Protein AF-A0A447JAG1-F1 (afdb_monomer)

InterPro domains:
  IPR002656 Acyltransferase 3 domain [PF01757] (4-124)

Sequence (137 aa):
MMETQKPSLTLICAALFIIAVFVISRGTLHELRWRGNFADTWYLYCGPMVFICAISLFTVVKNKLNARTLPGLGLISRHSLGIYGFHALIIHALRTNGLELKRWPPLDIVWVFAATVTGSLLLSMLLQRIDKRKWVS

Structure (mmCIF, N/CA/C/O backbone):
data_AF-A0A447JAG1-F1
#
_entry.id   AF-A0A447JAG1-F1
#
loop_
_atom_site.group_PDB
_atom_site.id
_atom_site.type_symbol
_atom_site.label_atom_id
_atom_site.label_alt_id
_atom_site.label_comp_id
_atom_site.label_asym_id
_atom_site.label_entity_id
_atom_site.label_seq_id
_atom_site.pdbx_PDB_ins_code
_atom_site.Cartn_x
_atom_site.Cartn_y
_atom_site.Cartn_z
_atom_site.occupancy
_atom_site.B_iso_or_equiv
_atom_site.auth_seq_id
_atom_site.auth_comp_id
_atom_site.auth_asym_id
_atom_site.auth_atom_id
_atom_site.pdbx_PDB_model_num
ATOM 1 N N . MET A 1 1 ? -6.758 24.264 9.877 1.00 57.09 1 MET A N 1
ATOM 2 C CA . MET A 1 1 ? -7.023 23.038 9.085 1.00 57.09 1 MET A CA 1
ATOM 3 C C . MET A 1 1 ? -6.883 23.384 7.609 1.00 57.09 1 MET A C 1
ATOM 5 O O . MET A 1 1 ? -7.313 24.459 7.228 1.00 57.09 1 MET A O 1
ATOM 9 N N . MET A 1 2 ? -6.230 22.545 6.798 1.00 64.44 2 MET A N 1
ATOM 10 C CA . MET A 1 2 ? -6.007 22.836 5.372 1.00 64.44 2 MET A CA 1
ATOM 11 C C . MET A 1 2 ? -7.300 22.622 4.560 1.00 64.44 2 MET A C 1
ATOM 13 O O . MET A 1 2 ? -7.802 21.492 4.514 1.00 64.44 2 MET A O 1
ATOM 17 N N . GLU A 1 3 ? -7.808 23.685 3.929 1.00 70.31 3 GLU A N 1
ATOM 18 C CA . GLU A 1 3 ? -9.028 23.714 3.103 1.00 70.31 3 GLU A CA 1
ATOM 19 C C . GLU A 1 3 ? -8.801 23.048 1.737 1.00 70.31 3 GLU A C 1
ATOM 21 O O . GLU A 1 3 ? -8.457 23.690 0.745 1.00 70.31 3 GLU A O 1
ATOM 26 N N . THR A 1 4 ? -8.964 21.723 1.682 1.00 74.38 4 THR A N 1
ATOM 27 C CA . THR A 1 4 ? -8.716 20.923 0.470 1.00 74.38 4 THR A CA 1
ATOM 28 C C . THR A 1 4 ? -9.980 20.500 -0.276 1.00 74.38 4 THR A C 1
ATOM 30 O O . THR A 1 4 ? -9.860 19.943 -1.362 1.00 74.38 4 THR A O 1
ATOM 33 N N . GLN A 1 5 ? -11.188 20.769 0.232 1.00 71.88 5 GLN A N 1
ATOM 34 C CA . GLN A 1 5 ? -12.441 20.163 -0.262 1.00 71.88 5 GLN A CA 1
ATOM 35 C C . GLN A 1 5 ? -12.962 20.687 -1.620 1.00 71.88 5 GLN A C 1
ATOM 37 O O . GLN A 1 5 ? -14.137 20.539 -1.948 1.00 71.88 5 GLN A O 1
ATOM 42 N N . LYS A 1 6 ? -12.105 21.277 -2.458 1.00 82.31 6 LYS A N 1
ATOM 43 C CA . LYS A 1 6 ? -12.490 21.724 -3.802 1.00 82.31 6 LYS A CA 1
ATOM 44 C C . LYS A 1 6 ? -12.531 20.528 -4.773 1.00 82.31 6 LYS A C 1
ATOM 46 O O . LYS A 1 6 ? -11.572 19.744 -4.818 1.00 82.31 6 LYS A O 1
ATOM 51 N N . PRO A 1 7 ? -13.592 20.377 -5.590 1.00 82.19 7 PRO A N 1
ATOM 52 C CA . PRO A 1 7 ? -13.699 19.265 -6.537 1.00 82.19 7 PRO A CA 1
ATOM 53 C C . PRO A 1 7 ? -12.600 19.315 -7.607 1.00 82.19 7 PRO A C 1
ATOM 55 O O . PRO A 1 7 ? -12.030 18.280 -7.943 1.00 82.19 7 PRO A O 1
ATOM 58 N N . SER A 1 8 ? -12.233 20.517 -8.065 1.00 87.31 8 SER A N 1
ATOM 59 C CA . SER A 1 8 ? -11.126 20.737 -9.004 1.00 87.31 8 SER A CA 1
ATOM 60 C C . SER A 1 8 ? -9.782 20.279 -8.439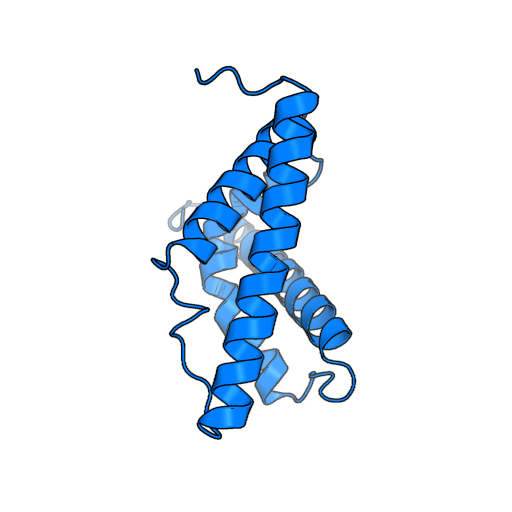 1.00 87.31 8 SER A C 1
ATOM 62 O O . SER A 1 8 ? -9.048 19.567 -9.116 1.00 87.31 8 SER A O 1
ATOM 64 N N . LEU A 1 9 ? -9.487 20.608 -7.176 1.00 88.06 9 LEU A N 1
ATOM 65 C CA . LEU A 1 9 ? -8.257 20.174 -6.508 1.00 88.06 9 LEU A CA 1
ATOM 66 C C . LEU A 1 9 ? -8.190 18.646 -6.406 1.00 88.06 9 LEU A C 1
ATOM 68 O O . LEU A 1 9 ? -7.156 18.053 -6.686 1.00 88.06 9 LEU A O 1
ATOM 72 N N . THR A 1 10 ? -9.309 18.001 -6.067 1.00 89.81 10 THR A N 1
ATOM 73 C CA . THR A 1 10 ? -9.382 16.534 -5.993 1.00 89.81 10 THR A CA 1
ATOM 74 C C . THR A 1 10 ? -9.109 15.885 -7.349 1.00 89.81 10 THR A C 1
ATOM 76 O O . THR A 1 10 ? -8.396 14.888 -7.413 1.00 89.81 10 THR A O 1
ATOM 79 N N . LEU A 1 11 ? -9.642 16.458 -8.431 1.00 91.38 11 LEU A N 1
ATOM 80 C CA . LEU A 1 11 ? -9.425 15.961 -9.788 1.00 91.38 11 LEU A CA 1
ATOM 81 C C . LEU A 1 11 ? -7.969 16.144 -10.239 1.00 91.38 11 LEU A C 1
ATOM 83 O O . LEU A 1 11 ? -7.382 15.210 -10.779 1.00 91.38 11 LEU A O 1
ATOM 87 N N . ILE A 1 12 ? -7.363 17.300 -9.948 1.00 93.44 12 ILE A N 1
ATOM 88 C CA . ILE A 1 12 ? -5.942 17.556 -10.226 1.00 93.44 12 ILE A CA 1
ATOM 89 C C . ILE A 1 12 ? -5.062 16.569 -9.454 1.00 93.44 12 ILE A C 1
ATOM 91 O O . ILE A 1 12 ? -4.189 15.944 -10.046 1.00 93.44 12 ILE A O 1
ATOM 95 N N . CYS A 1 13 ? -5.308 16.370 -8.156 1.00 93.00 13 CYS A N 1
ATOM 96 C CA . CYS A 1 13 ? -4.557 15.403 -7.356 1.00 93.00 13 CYS A CA 1
ATOM 97 C C . CYS A 1 13 ? -4.745 13.965 -7.861 1.00 93.00 13 CYS A C 1
ATOM 99 O O . CYS A 1 13 ? -3.782 13.207 -7.895 1.00 93.00 13 CYS A O 1
ATOM 101 N N . ALA A 1 14 ? -5.946 13.580 -8.300 1.00 93.38 14 ALA A N 1
ATOM 102 C CA . ALA A 1 14 ? -6.169 12.262 -8.892 1.00 93.38 14 ALA A CA 1
ATOM 103 C C . ALA A 1 14 ? -5.376 12.083 -10.199 1.00 93.38 14 ALA A C 1
ATOM 105 O O . ALA A 1 14 ? -4.730 11.053 -10.388 1.00 93.38 14 ALA A O 1
ATOM 106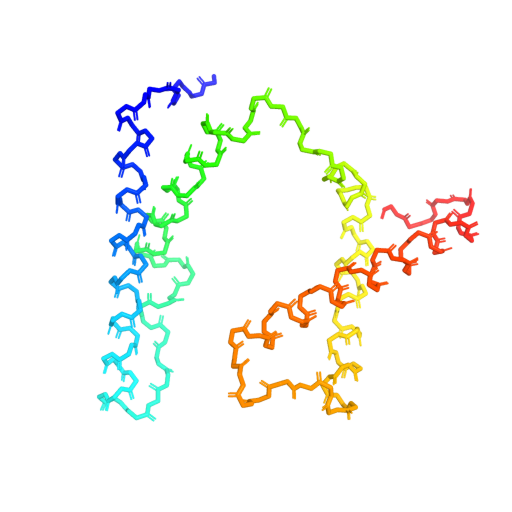 N N . ALA A 1 15 ? -5.364 13.097 -11.069 1.00 95.06 15 ALA A N 1
ATOM 107 C CA . ALA A 1 15 ? -4.573 13.079 -12.296 1.00 95.06 15 ALA A CA 1
ATOM 108 C C . ALA A 1 15 ? -3.064 13.021 -12.002 1.00 95.06 15 ALA A C 1
ATOM 110 O O . ALA A 1 15 ? -2.364 12.180 -12.562 1.00 95.06 15 ALA A O 1
ATOM 111 N N . LEU A 1 16 ? -2.571 13.853 -11.077 1.00 94.31 16 LEU A N 1
ATOM 112 C CA . LEU A 1 16 ? -1.170 13.849 -10.644 1.00 94.31 16 LEU A CA 1
ATOM 113 C C . LEU A 1 16 ? -0.758 12.504 -10.049 1.00 94.31 16 LEU A C 1
ATOM 115 O O . LEU A 1 16 ? 0.328 12.020 -10.352 1.00 94.31 16 LEU A O 1
ATOM 119 N N . PHE A 1 17 ? -1.624 11.878 -9.252 1.00 95.44 17 PHE A N 1
ATOM 120 C CA . PHE A 1 17 ? -1.390 10.540 -8.719 1.00 95.44 17 PHE A CA 1
ATOM 121 C C . PHE A 1 17 ? -1.215 9.509 -9.844 1.00 95.44 17 PHE A C 1
ATOM 123 O O . PHE A 1 17 ? -0.219 8.789 -9.859 1.00 95.44 17 PHE A O 1
ATOM 130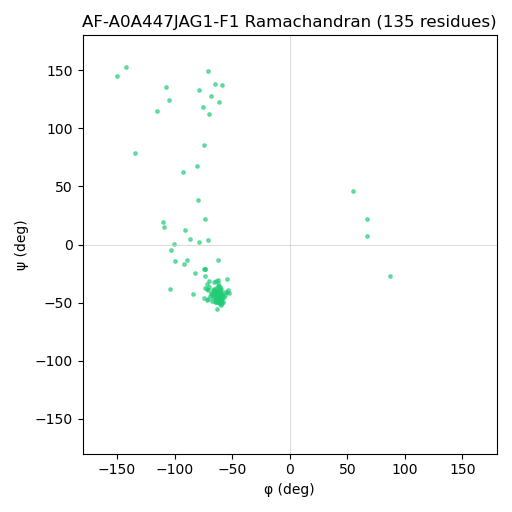 N N . ILE A 1 18 ? -2.127 9.474 -10.823 1.00 95.38 18 ILE A N 1
ATOM 131 C CA . ILE A 1 18 ? -2.053 8.538 -11.959 1.00 95.38 18 ILE A CA 1
ATOM 132 C C . ILE A 1 18 ? -0.776 8.767 -12.778 1.00 95.38 18 ILE A C 1
ATOM 134 O O . ILE A 1 18 ? -0.072 7.811 -13.105 1.00 95.38 18 ILE A O 1
ATOM 138 N N . ILE A 1 19 ? -0.446 10.028 -13.075 1.00 95.00 19 ILE A N 1
ATOM 139 C CA . ILE A 1 19 ? 0.770 10.388 -13.815 1.00 95.00 19 ILE A CA 1
ATOM 140 C C . ILE A 1 19 ? 2.017 9.967 -13.031 1.00 95.00 19 ILE A C 1
ATOM 142 O O . ILE A 1 19 ? 2.923 9.366 -13.605 1.00 95.00 19 ILE A O 1
ATOM 146 N N . ALA A 1 20 ? 2.062 10.228 -11.723 1.00 93.06 20 ALA A N 1
ATOM 147 C CA 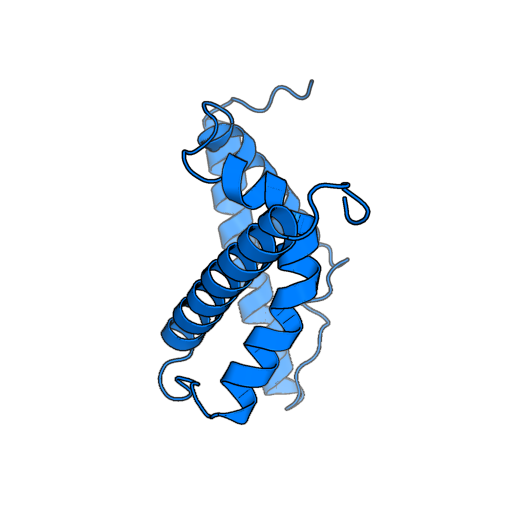. ALA A 1 20 ? 3.195 9.857 -10.887 1.00 93.06 20 ALA A CA 1
ATOM 148 C C . ALA A 1 20 ? 3.396 8.336 -10.840 1.00 93.06 20 ALA A C 1
ATOM 150 O O . ALA A 1 20 ? 4.517 7.870 -11.032 1.00 93.06 20 ALA A O 1
ATOM 151 N N . VAL A 1 21 ? 2.319 7.559 -10.677 1.00 93.50 21 VAL A N 1
ATOM 152 C CA . VAL A 1 21 ? 2.362 6.088 -10.743 1.00 93.50 21 VAL A CA 1
ATOM 153 C C . VAL A 1 21 ? 2.881 5.611 -12.101 1.00 93.50 21 VAL A C 1
ATOM 155 O O . VAL A 1 21 ? 3.730 4.720 -12.152 1.00 93.50 21 VAL A O 1
ATOM 158 N N . PHE A 1 22 ? 2.423 6.217 -13.199 1.00 93.69 22 PHE A N 1
ATOM 159 C CA . PHE A 1 22 ? 2.889 5.873 -14.542 1.00 93.69 22 PHE A CA 1
ATOM 160 C C . PHE A 1 22 ? 4.388 6.148 -14.719 1.00 93.69 22 PHE A C 1
ATOM 162 O O . PHE A 1 22 ? 5.115 5.279 -15.198 1.00 93.69 22 PHE A O 1
ATOM 169 N N . VAL A 1 23 ? 4.866 7.320 -14.293 1.00 92.12 23 VAL A N 1
ATOM 170 C CA . VAL A 1 23 ? 6.287 7.696 -14.369 1.00 92.12 23 VAL A CA 1
ATOM 171 C C . VAL A 1 23 ? 7.150 6.762 -13.524 1.00 92.12 23 VAL A C 1
ATOM 173 O O . VAL A 1 23 ? 8.146 6.257 -14.031 1.00 92.12 23 VAL A O 1
ATOM 176 N N . ILE A 1 24 ? 6.752 6.476 -12.279 1.00 90.94 24 ILE A N 1
ATOM 177 C CA . ILE A 1 24 ? 7.471 5.544 -11.397 1.00 90.94 24 ILE A CA 1
ATOM 178 C C . ILE A 1 24 ? 7.537 4.159 -12.049 1.00 90.94 24 ILE A C 1
ATOM 180 O O . ILE A 1 24 ? 8.619 3.613 -12.232 1.00 90.94 24 ILE A O 1
ATOM 184 N N . SER A 1 25 ? 6.396 3.617 -12.488 1.00 90.38 25 SER A N 1
ATOM 185 C CA . SER A 1 25 ? 6.331 2.289 -13.106 1.00 90.38 25 SER A CA 1
ATOM 186 C C . SER A 1 25 ? 7.191 2.187 -14.372 1.00 90.38 25 SER A C 1
ATOM 188 O O . SER A 1 25 ? 7.953 1.231 -14.533 1.00 90.38 25 SER A O 1
ATOM 190 N N . ARG A 1 26 ? 7.111 3.179 -15.269 1.00 90.62 26 ARG A N 1
ATOM 191 C CA . ARG A 1 26 ? 7.881 3.194 -16.521 1.00 90.62 26 ARG A CA 1
ATOM 192 C C . ARG A 1 26 ? 9.366 3.445 -16.290 1.00 90.62 26 ARG A C 1
ATOM 194 O O . ARG A 1 26 ? 10.168 2.793 -16.951 1.00 90.62 26 ARG A O 1
ATOM 201 N N . GLY A 1 27 ? 9.720 4.335 -15.366 1.00 87.69 27 GLY A N 1
ATOM 202 C CA . GLY A 1 27 ? 11.103 4.608 -14.980 1.00 87.69 27 GLY A CA 1
ATOM 203 C C . GLY A 1 27 ? 11.767 3.371 -14.383 1.00 87.69 27 GLY A C 1
ATOM 204 O O . GLY A 1 27 ? 12.810 2.939 -14.866 1.00 87.69 27 GLY A O 1
ATOM 205 N N . THR A 1 28 ? 11.105 2.715 -13.425 1.00 87.38 28 THR A N 1
ATOM 206 C CA . THR A 1 28 ? 11.588 1.459 -12.835 1.00 87.38 28 THR A CA 1
ATOM 207 C C . THR A 1 28 ? 11.710 0.347 -13.879 1.00 87.38 28 THR A C 1
ATOM 209 O O . THR A 1 28 ? 12.713 -0.360 -13.901 1.00 87.38 28 THR A O 1
ATOM 212 N N . LEU A 1 29 ? 10.739 0.202 -14.790 1.00 86.81 29 LEU A N 1
ATOM 213 C CA . LEU A 1 29 ? 10.813 -0.795 -15.865 1.00 86.81 29 LEU A CA 1
ATOM 214 C C . LEU A 1 29 ? 11.952 -0.507 -16.854 1.00 86.81 29 LEU A C 1
ATOM 216 O O . LEU A 1 29 ? 12.583 -1.440 -17.351 1.00 86.81 29 LEU A O 1
ATOM 220 N N . HIS A 1 30 ? 12.191 0.766 -17.172 1.00 86.44 30 HIS A N 1
ATOM 221 C CA . HIS A 1 30 ? 13.280 1.174 -18.051 1.00 86.44 30 HIS A CA 1
ATOM 222 C C . HIS A 1 30 ? 14.639 0.849 -17.425 1.00 86.44 30 HIS A C 1
ATOM 224 O O . HIS A 1 30 ? 15.444 0.177 -18.065 1.00 86.44 30 HIS A O 1
ATOM 230 N N . GLU A 1 31 ? 14.850 1.227 -16.162 1.00 85.56 31 GLU A N 1
ATOM 231 C CA . GLU A 1 31 ? 16.078 0.900 -15.426 1.00 85.56 31 GLU A CA 1
ATOM 232 C C . GLU A 1 31 ? 16.282 -0.612 -15.291 1.00 85.56 31 GLU A C 1
ATOM 234 O O . GLU A 1 31 ? 17.387 -1.099 -15.518 1.00 85.56 31 GLU A O 1
ATOM 239 N N . LEU A 1 32 ? 15.216 -1.370 -15.006 1.00 86.19 32 LEU A N 1
ATOM 240 C CA . LEU A 1 32 ? 15.279 -2.829 -14.914 1.00 86.19 32 LEU A CA 1
ATOM 241 C C . LEU A 1 32 ? 15.758 -3.465 -16.227 1.00 86.19 32 LEU A C 1
ATOM 243 O O . LEU A 1 32 ? 16.588 -4.369 -16.209 1.00 86.19 32 LEU A O 1
ATOM 247 N N . ARG A 1 33 ? 15.251 -2.989 -17.371 1.00 86.12 33 ARG A N 1
ATOM 248 C CA . ARG A 1 33 ? 15.651 -3.485 -18.699 1.00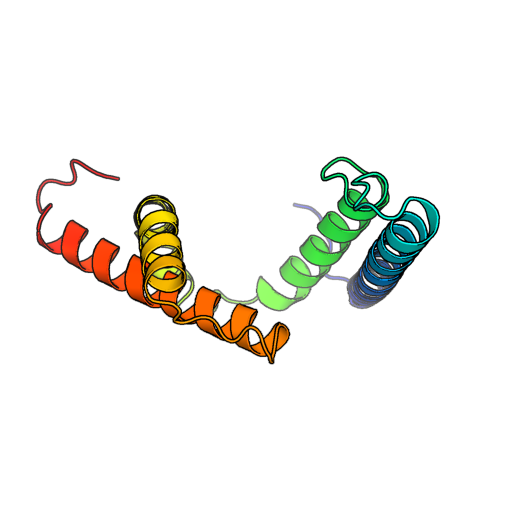 86.12 33 ARG A CA 1
ATOM 249 C C . ARG A 1 33 ? 17.060 -3.051 -19.083 1.00 86.12 33 ARG A C 1
ATOM 251 O O . ARG A 1 33 ? 17.766 -3.826 -19.714 1.00 86.12 33 ARG A O 1
ATOM 258 N N . TRP A 1 34 ? 17.444 -1.826 -18.732 1.00 85.25 34 TRP A N 1
ATOM 259 C CA . TRP A 1 34 ? 18.741 -1.259 -19.091 1.00 85.25 34 TRP A CA 1
ATOM 260 C C . TRP A 1 34 ? 19.882 -1.851 -18.261 1.00 85.25 34 TRP A C 1
ATOM 262 O O . TRP A 1 34 ? 20.912 -2.237 -18.805 1.00 85.25 34 TRP A O 1
ATOM 272 N N . ARG A 1 35 ? 19.698 -1.951 -16.940 1.00 80.38 35 ARG A N 1
ATOM 273 C CA . ARG A 1 35 ? 20.721 -2.452 -16.011 1.00 80.38 35 ARG A CA 1
ATOM 274 C C . ARG A 1 35 ? 20.674 -3.965 -15.815 1.00 80.38 35 ARG A C 1
ATOM 276 O O . ARG A 1 35 ? 21.588 -4.518 -15.214 1.00 80.38 35 ARG A O 1
ATOM 283 N N . GLY A 1 36 ? 19.597 -4.625 -16.247 1.00 79.62 36 GLY A N 1
ATOM 284 C CA . GLY A 1 36 ? 19.346 -6.041 -15.962 1.00 79.62 36 GLY A CA 1
ATOM 285 C C . GLY A 1 36 ? 19.071 -6.334 -14.481 1.00 79.62 36 GLY A C 1
ATOM 286 O O . GLY A 1 36 ? 18.991 -7.496 -14.094 1.00 79.62 36 GLY A O 1
ATOM 287 N N . ASN A 1 37 ? 18.933 -5.298 -13.648 1.00 73.81 37 ASN A N 1
ATOM 288 C CA . ASN A 1 37 ? 18.689 -5.403 -12.215 1.00 73.81 37 ASN A CA 1
ATOM 289 C C . ASN A 1 37 ? 17.729 -4.299 -11.752 1.00 73.81 37 ASN A C 1
ATOM 291 O O . ASN A 1 37 ? 17.652 -3.228 -12.357 1.00 73.81 37 ASN A O 1
ATOM 295 N N . PHE A 1 38 ? 16.996 -4.565 -10.675 1.00 72.81 38 PHE A N 1
ATOM 296 C CA . PHE A 1 38 ? 16.079 -3.610 -10.073 1.00 72.81 38 PHE A CA 1
ATOM 297 C C . PHE A 1 38 ? 16.878 -2.487 -9.405 1.00 72.81 38 PHE A C 1
ATOM 299 O O . PHE A 1 38 ? 17.595 -2.715 -8.433 1.00 72.81 38 PHE A O 1
ATOM 306 N N . ALA A 1 39 ? 16.781 -1.279 -9.957 1.00 69.88 39 ALA A N 1
ATOM 307 C CA . ALA A 1 39 ? 17.364 -0.083 -9.370 1.00 69.88 39 ALA A CA 1
ATOM 308 C C . ALA A 1 39 ? 16.261 0.766 -8.730 1.00 69.88 39 ALA A C 1
ATOM 310 O O . ALA A 1 39 ? 15.318 1.191 -9.401 1.00 69.88 39 ALA A O 1
ATOM 311 N N . ASP A 1 40 ? 16.424 1.077 -7.445 1.00 69.50 40 ASP A N 1
ATOM 312 C CA . ASP A 1 40 ? 15.460 1.858 -6.661 1.00 69.50 40 ASP A CA 1
ATOM 313 C C . ASP A 1 40 ? 15.401 3.341 -7.057 1.00 69.50 40 ASP A C 1
ATOM 315 O O . ASP A 1 40 ? 14.670 4.110 -6.449 1.00 69.50 40 ASP A O 1
ATOM 319 N N . THR A 1 41 ? 16.131 3.785 -8.083 1.00 77.44 41 THR A N 1
ATOM 320 C CA . THR A 1 41 ? 16.247 5.204 -8.462 1.00 77.44 41 THR A CA 1
ATOM 321 C C . THR A 1 41 ? 14.888 5.885 -8.654 1.00 77.44 41 THR A C 1
ATOM 323 O O . THR A 1 41 ? 14.684 7.002 -8.184 1.00 77.44 41 THR A O 1
ATOM 326 N N . TRP A 1 42 ? 13.939 5.197 -9.292 1.00 78.44 42 TRP A N 1
ATOM 327 C CA . TRP A 1 42 ? 12.583 5.710 -9.525 1.00 78.44 42 TRP A CA 1
ATOM 328 C C . TRP A 1 42 ? 11.581 5.326 -8.431 1.00 78.44 42 TRP A C 1
ATOM 330 O O . TRP A 1 42 ? 10.529 5.953 -8.326 1.00 78.44 42 TRP A O 1
ATOM 340 N N . TYR A 1 43 ? 11.911 4.325 -7.610 1.00 79.56 43 TYR A N 1
ATOM 341 C CA . TYR A 1 43 ? 11.069 3.802 -6.529 1.00 79.56 43 TYR A CA 1
ATOM 342 C C . TYR A 1 43 ? 11.622 4.144 -5.133 1.00 79.56 43 TYR A C 1
ATOM 344 O O . TYR A 1 43 ? 11.269 3.532 -4.129 1.00 79.56 43 TYR A O 1
ATOM 352 N N . LEU A 1 44 ? 12.499 5.143 -5.044 1.00 85.44 44 LEU A N 1
ATOM 353 C CA . LEU A 1 44 ? 13.072 5.569 -3.778 1.00 85.44 44 LEU A CA 1
ATOM 354 C C . LEU A 1 44 ? 11.977 6.215 -2.929 1.00 85.44 44 LEU A C 1
ATOM 356 O O . LEU A 1 44 ? 11.326 7.156 -3.383 1.00 85.44 44 LEU A O 1
ATOM 360 N N . TYR A 1 45 ? 11.805 5.766 -1.684 1.00 77.88 45 TYR A N 1
ATOM 361 C CA . TYR A 1 45 ? 10.754 6.276 -0.792 1.00 77.88 45 TYR A CA 1
ATOM 362 C C . TYR A 1 45 ? 10.777 7.803 -0.634 1.00 77.88 45 TYR A C 1
ATOM 364 O O . TYR A 1 45 ? 9.728 8.442 -0.641 1.00 77.88 45 TYR A O 1
ATOM 372 N N . CYS A 1 46 ? 11.972 8.394 -0.550 1.00 80.31 46 CYS A N 1
ATOM 373 C CA . CYS A 1 46 ? 12.168 9.843 -0.453 1.00 80.31 46 CYS A CA 1
ATOM 374 C C . CYS A 1 46 ? 12.334 10.530 -1.822 1.00 80.31 46 CYS A C 1
ATOM 376 O O . CYS A 1 46 ? 12.771 11.677 -1.893 1.00 80.31 46 CYS A O 1
ATOM 378 N N . GLY A 1 47 ? 12.037 9.834 -2.920 1.00 86.56 47 GLY A N 1
ATOM 379 C CA . GLY A 1 47 ? 12.124 10.378 -4.267 1.00 86.56 47 GLY A CA 1
ATOM 380 C C . GLY A 1 47 ? 11.022 11.410 -4.538 1.00 86.56 47 GLY A C 1
ATOM 381 O O . GLY A 1 47 ? 9.903 11.273 -4.033 1.00 86.56 47 GLY A O 1
ATOM 382 N N . PRO A 1 48 ? 11.284 12.420 -5.386 1.00 88.62 48 PRO A N 1
ATOM 383 C CA . PRO A 1 48 ? 10.328 13.495 -5.660 1.00 88.62 48 PRO A CA 1
ATOM 384 C C . PRO A 1 48 ? 9.007 12.966 -6.235 1.00 88.62 48 PRO A C 1
ATOM 386 O O . PRO A 1 48 ? 7.933 13.421 -5.846 1.00 88.62 48 PRO A O 1
ATOM 389 N N . MET A 1 49 ? 9.065 11.953 -7.106 1.00 89.25 49 MET A N 1
ATOM 390 C CA . MET A 1 49 ? 7.868 11.350 -7.700 1.00 89.25 49 MET A CA 1
ATOM 391 C C . MET A 1 49 ? 7.032 10.577 -6.679 1.00 89.25 49 MET A C 1
ATOM 393 O O . MET A 1 49 ? 5.807 10.695 -6.681 1.00 89.25 49 MET A O 1
ATOM 397 N N . VAL A 1 50 ? 7.676 9.817 -5.787 1.00 91.31 50 VAL A N 1
ATOM 398 C CA . VAL A 1 50 ? 6.990 9.067 -4.723 1.00 91.31 50 VAL A CA 1
ATOM 399 C C . VAL A 1 50 ? 6.339 10.032 -3.731 1.00 91.31 50 VAL A C 1
ATOM 401 O O . VAL A 1 50 ? 5.188 9.832 -3.347 1.00 91.31 50 VAL A O 1
ATOM 404 N N . PHE A 1 51 ? 7.014 11.132 -3.397 1.00 92.50 51 PHE A N 1
ATOM 405 C CA . PHE A 1 51 ? 6.469 12.179 -2.537 1.00 92.50 51 PHE A CA 1
ATOM 406 C C . PHE A 1 51 ? 5.239 12.871 -3.147 1.00 92.50 51 PHE A C 1
ATOM 408 O O . PHE A 1 51 ? 4.200 12.981 -2.490 1.00 92.50 51 PHE A O 1
ATOM 415 N N . ILE A 1 52 ? 5.314 13.279 -4.422 1.00 92.88 52 ILE A N 1
ATOM 416 C CA . ILE A 1 52 ? 4.176 13.868 -5.151 1.00 92.88 52 ILE A CA 1
ATOM 417 C C . ILE A 1 52 ? 3.008 12.880 -5.206 1.00 92.88 52 ILE A C 1
ATOM 419 O O . ILE A 1 52 ? 1.861 13.265 -4.964 1.00 92.88 52 ILE A O 1
ATOM 423 N N . CYS A 1 53 ? 3.297 11.607 -5.483 1.00 93.56 53 CYS A N 1
ATOM 424 C CA . CYS A 1 53 ? 2.313 10.531 -5.488 1.00 93.56 53 CYS A CA 1
ATOM 425 C C . CYS A 1 53 ? 1.612 10.410 -4.123 1.00 93.56 53 CYS A C 1
ATOM 427 O O . CYS A 1 53 ? 0.381 10.439 -4.057 1.00 93.56 53 CYS A O 1
ATOM 429 N N . ALA A 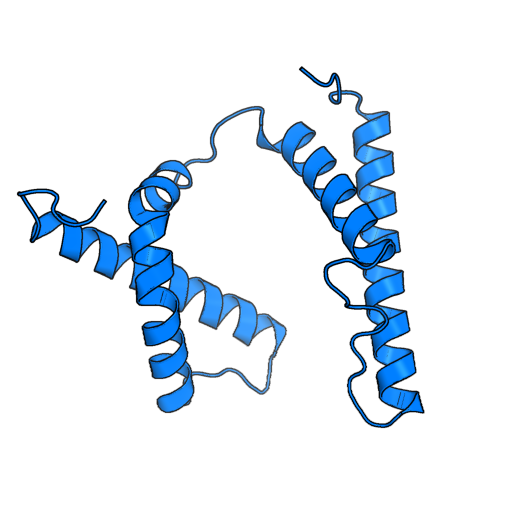1 54 ? 2.382 10.371 -3.030 1.00 93.69 54 ALA A N 1
ATOM 430 C CA . ALA A 1 54 ? 1.871 10.235 -1.670 1.00 93.69 54 ALA A CA 1
ATOM 431 C C . ALA A 1 54 ? 0.968 11.408 -1.255 1.00 93.69 54 ALA A C 1
ATOM 433 O O . ALA A 1 54 ? -0.144 11.183 -0.776 1.00 93.69 54 ALA A O 1
ATOM 434 N N . ILE A 1 55 ? 1.392 12.658 -1.480 1.00 93.88 55 ILE A N 1
ATOM 435 C CA . ILE A 1 55 ? 0.587 13.843 -1.127 1.00 93.88 55 ILE A CA 1
ATOM 436 C C . ILE A 1 55 ? -0.676 13.936 -1.986 1.00 93.88 55 ILE A C 1
ATOM 438 O O . ILE A 1 55 ? -1.752 14.283 -1.484 1.00 93.88 55 ILE A O 1
ATOM 442 N N . SER A 1 56 ? -0.565 13.608 -3.274 1.00 93.19 56 SER A N 1
ATOM 443 C CA . SER A 1 56 ? -1.703 13.609 -4.194 1.00 93.19 56 SER A CA 1
ATOM 444 C C . SER A 1 56 ? -2.752 12.585 -3.763 1.00 93.19 56 SER A C 1
ATOM 446 O O . SER A 1 56 ? -3.926 12.934 -3.611 1.00 93.19 56 SER A O 1
ATOM 448 N N . LEU A 1 57 ? -2.329 11.351 -3.467 1.00 93.75 57 LEU A N 1
ATOM 449 C CA . LEU A 1 57 ? -3.214 10.303 -2.963 1.00 93.75 57 LEU A CA 1
ATOM 450 C C . LEU A 1 57 ? -3.827 10.682 -1.613 1.00 93.75 57 LEU A C 1
ATOM 452 O O . LEU A 1 57 ? -5.038 10.561 -1.438 1.00 93.75 57 LEU A O 1
ATOM 456 N N . PHE A 1 58 ? -3.018 11.190 -0.680 1.00 92.62 58 PHE A N 1
ATOM 457 C CA . PHE A 1 58 ? -3.492 11.642 0.627 1.00 92.62 58 PHE A CA 1
ATOM 458 C C . PHE A 1 58 ? -4.590 12.701 0.495 1.00 92.62 58 PHE A C 1
ATOM 460 O O . PHE A 1 58 ? -5.617 12.619 1.168 1.00 92.62 58 PHE A O 1
ATOM 467 N N . THR A 1 59 ? -4.417 13.663 -0.414 1.00 91.44 59 THR A N 1
ATOM 468 C CA . THR A 1 59 ? -5.405 14.722 -0.657 1.00 91.44 59 THR A CA 1
ATOM 469 C C . THR A 1 59 ? -6.709 14.157 -1.221 1.00 91.44 59 THR A C 1
ATOM 471 O O . THR A 1 59 ? -7.786 14.517 -0.742 1.00 91.44 59 THR A O 1
ATOM 474 N N . VAL A 1 60 ? -6.637 13.226 -2.180 1.00 90.88 60 VAL A N 1
ATOM 475 C CA . VAL A 1 60 ? -7.823 12.544 -2.731 1.00 90.88 60 VAL A CA 1
ATOM 476 C C . VAL A 1 60 ? -8.558 11.758 -1.647 1.00 90.88 60 VAL A C 1
ATOM 478 O O . VAL A 1 60 ? -9.770 11.917 -1.485 1.00 90.88 60 VAL A O 1
ATOM 481 N N . VAL A 1 61 ? -7.829 10.949 -0.872 1.00 89.44 61 VAL A N 1
ATOM 482 C CA . VAL A 1 61 ? -8.392 10.133 0.210 1.00 89.44 61 VAL A CA 1
ATOM 483 C C . VAL A 1 61 ? -9.034 11.020 1.269 1.00 89.44 61 VAL A C 1
ATOM 485 O O . VAL A 1 61 ? -10.190 10.809 1.622 1.00 89.44 61 VAL A O 1
ATOM 488 N N . LYS A 1 62 ? -8.347 12.070 1.722 1.00 87.25 62 LYS A N 1
ATOM 489 C CA . LYS A 1 62 ? -8.898 13.030 2.681 1.00 87.25 62 LYS A CA 1
ATOM 490 C C . LYS A 1 62 ? -10.170 13.693 2.147 1.00 87.25 62 LYS A C 1
ATOM 492 O O . LYS A 1 62 ? -11.140 13.827 2.880 1.00 87.25 62 LYS A O 1
ATOM 497 N N . ASN A 1 63 ? -10.206 14.098 0.884 1.00 87.50 63 ASN A N 1
ATOM 498 C CA . ASN A 1 63 ? -11.367 14.800 0.336 1.00 87.50 63 ASN A CA 1
ATOM 499 C C . ASN A 1 63 ? -12.577 13.888 0.086 1.00 87.50 63 ASN A C 1
ATOM 501 O O . ASN A 1 63 ? -13.706 14.372 0.101 1.00 87.50 63 ASN A O 1
ATOM 505 N N . LYS A 1 64 ? -12.365 12.589 -0.167 1.00 83.69 64 LYS A N 1
ATOM 506 C CA . LYS A 1 64 ? -13.441 11.643 -0.511 1.00 83.69 64 LYS A CA 1
ATOM 507 C C . LYS A 1 64 ? -13.846 10.713 0.632 1.00 83.69 64 LYS A C 1
ATOM 509 O O . LYS A 1 64 ? -15.029 10.431 0.777 1.00 83.69 64 LYS A O 1
ATOM 514 N N . LEU A 1 65 ? -12.892 10.241 1.432 1.00 78.94 65 LEU A N 1
ATOM 515 C CA . LEU A 1 65 ? -13.115 9.239 2.480 1.00 78.94 65 LEU A CA 1
ATOM 516 C C . LEU A 1 65 ? -13.237 9.849 3.886 1.00 78.94 65 LEU A C 1
ATOM 518 O O . LEU A 1 65 ? -13.725 9.175 4.783 1.00 78.94 65 LEU A O 1
ATOM 522 N N . ASN A 1 66 ? -12.867 11.117 4.102 1.00 75.50 66 ASN A N 1
ATOM 523 C CA . ASN A 1 66 ? -12.979 11.758 5.425 1.00 75.50 66 ASN A CA 1
ATOM 524 C C . ASN A 1 66 ? -14.406 12.228 5.775 1.00 75.50 66 ASN A C 1
ATOM 526 O O . ASN A 1 66 ? -14.615 12.843 6.816 1.00 75.50 66 ASN A O 1
ATOM 530 N N . ALA A 1 67 ? -15.392 11.987 4.905 1.00 71.56 67 ALA A N 1
ATOM 531 C CA . ALA A 1 67 ? -16.776 12.381 5.163 1.00 71.56 67 ALA A CA 1
ATOM 532 C C . ALA A 1 67 ? -17.435 11.514 6.251 1.00 71.56 67 ALA A C 1
ATOM 534 O O . ALA A 1 67 ? -18.266 12.010 7.008 1.00 71.56 67 ALA A O 1
ATOM 535 N N . ARG A 1 68 ? -17.080 10.223 6.330 1.00 70.00 68 ARG A N 1
ATOM 536 C CA . ARG A 1 68 ? -17.537 9.282 7.364 1.00 70.00 68 ARG A CA 1
ATOM 537 C C . ARG A 1 68 ? -16.465 8.230 7.611 1.00 70.00 68 ARG A C 1
ATOM 539 O O . ARG A 1 68 ? -15.807 7.786 6.675 1.00 70.00 68 ARG A O 1
ATOM 546 N N . THR A 1 69 ? -16.328 7.785 8.856 1.00 69.25 69 THR A N 1
ATOM 547 C CA . THR A 1 69 ? -15.513 6.610 9.173 1.00 69.25 69 THR A CA 1
ATOM 548 C C . THR A 1 69 ? -16.093 5.390 8.460 1.00 69.25 69 THR A C 1
ATOM 550 O O . THR A 1 69 ? -17.268 5.061 8.629 1.00 69.25 69 THR A O 1
ATOM 553 N N . LEU A 1 70 ? -15.287 4.724 7.628 1.00 77.19 70 LEU A N 1
ATOM 554 C CA . LEU A 1 70 ? -15.743 3.509 6.954 1.00 77.19 70 LEU A CA 1
ATOM 555 C C . LEU A 1 70 ? -16.013 2.412 7.998 1.00 77.19 70 LEU A C 1
ATOM 557 O O . LEU A 1 70 ? -15.221 2.250 8.938 1.00 77.19 70 LEU A O 1
ATOM 561 N N . PRO A 1 71 ? -17.106 1.644 7.848 1.00 77.50 71 PRO A N 1
ATOM 562 C CA . PRO A 1 71 ? -17.401 0.539 8.749 1.00 77.50 71 PRO A CA 1
ATOM 563 C C . PRO A 1 71 ? -16.248 -0.475 8.722 1.00 77.50 71 PRO A C 1
ATOM 565 O O . PRO A 1 71 ? -15.681 -0.766 7.673 1.00 77.50 71 PRO A O 1
ATOM 568 N N . GLY A 1 72 ? -15.859 -0.982 9.892 1.00 80.44 72 GLY A N 1
ATOM 569 C CA . GLY A 1 72 ? -14.758 -1.944 10.033 1.00 80.44 72 GLY A CA 1
ATOM 570 C C . GLY A 1 72 ? -13.356 -1.333 10.179 1.00 80.44 72 GLY A C 1
ATOM 571 O O . GLY A 1 72 ? -12.536 -1.920 10.883 1.00 80.44 72 GLY A O 1
ATOM 572 N N . LEU A 1 73 ? -13.079 -0.126 9.657 1.00 81.75 73 LEU A N 1
ATOM 573 C CA . LEU A 1 73 ? -11.762 0.518 9.848 1.00 81.75 73 LEU A CA 1
ATOM 574 C C . LEU A 1 73 ? -11.444 0.764 11.326 1.00 81.75 73 LEU A C 1
ATOM 576 O O . LEU A 1 73 ? -10.308 0.582 11.754 1.00 81.75 73 LEU A O 1
ATOM 580 N N . GLY A 1 74 ? -12.450 1.120 12.128 1.00 82.94 74 GLY A N 1
ATOM 581 C CA . GLY A 1 74 ? -12.276 1.299 13.570 1.00 82.94 74 GLY A CA 1
ATOM 582 C C . GLY A 1 74 ? -11.884 0.009 14.300 1.00 82.94 74 GLY A C 1
ATOM 583 O O . GLY A 1 74 ? -11.155 0.067 15.284 1.00 82.94 74 GLY A O 1
ATOM 584 N N . LEU A 1 75 ? -12.330 -1.155 13.819 1.00 85.25 75 LEU A N 1
ATOM 585 C CA . LEU A 1 75 ? -11.970 -2.454 14.393 1.00 85.25 75 LEU A CA 1
ATOM 586 C C . LEU A 1 75 ? -10.506 -2.788 14.099 1.00 85.25 75 LEU A C 1
ATOM 588 O O . LEU A 1 75 ? -9.761 -3.137 15.011 1.00 85.25 75 LEU A O 1
ATOM 592 N N . ILE A 1 76 ? -10.096 -2.611 12.841 1.00 86.19 76 ILE A N 1
ATOM 593 C CA . ILE A 1 76 ? -8.715 -2.812 12.388 1.00 86.19 76 ILE A CA 1
ATOM 594 C C . ILE A 1 76 ? -7.778 -1.846 13.122 1.00 86.19 76 ILE A C 1
ATOM 596 O O . ILE A 1 76 ? -6.750 -2.260 13.647 1.00 86.19 76 ILE A O 1
ATOM 600 N N . SER A 1 77 ? -8.168 -0.573 13.243 1.00 85.25 77 SER A N 1
ATOM 601 C CA . SER A 1 77 ? -7.364 0.458 13.904 1.00 85.25 77 SER A CA 1
ATOM 602 C C . SER A 1 77 ? -7.106 0.176 15.384 1.00 85.25 77 SER A C 1
ATOM 604 O O . SER A 1 77 ? -6.049 0.554 15.877 1.00 85.25 77 SER A O 1
ATOM 606 N N . ARG A 1 78 ? -8.041 -0.464 16.100 1.00 86.31 78 ARG A N 1
ATOM 607 C CA . ARG A 1 78 ? -7.862 -0.843 17.517 1.00 86.31 78 ARG A CA 1
ATOM 608 C C . ARG A 1 78 ? -6.907 -2.017 17.712 1.00 86.31 78 ARG A C 1
ATOM 610 O O . ARG A 1 78 ? -6.391 -2.196 18.804 1.00 86.31 78 ARG A O 1
ATOM 617 N N . HIS A 1 79 ? -6.708 -2.816 16.671 1.00 87.81 79 HIS A N 1
ATOM 618 C CA . HIS A 1 79 ? -5.834 -3.985 16.678 1.00 87.81 79 HIS A CA 1
ATOM 619 C C . HIS A 1 79 ? -4.575 -3.736 15.840 1.00 87.81 79 HIS A C 1
ATOM 621 O O . HIS A 1 79 ? -3.875 -4.679 15.491 1.00 87.81 79 HIS A O 1
ATOM 627 N N . SER A 1 80 ? -4.278 -2.481 15.486 1.00 85.69 80 SER A N 1
ATOM 628 C CA . SER A 1 80 ? -3.205 -2.141 14.549 1.00 85.69 80 SER A CA 1
ATOM 629 C C . SER A 1 80 ? -1.833 -2.601 15.040 1.00 85.69 80 SER A C 1
ATOM 631 O O . SER A 1 80 ? -1.068 -3.130 14.237 1.00 85.69 80 SER A O 1
ATOM 633 N N . LEU A 1 81 ? -1.545 -2.486 16.345 1.00 86.31 81 LEU A N 1
ATOM 634 C CA . LEU A 1 81 ? -0.282 -2.960 16.914 1.00 86.31 81 LEU A CA 1
ATOM 635 C C . LEU A 1 81 ? -0.174 -4.488 16.856 1.00 86.31 81 LEU A C 1
ATOM 637 O O . LEU A 1 81 ? 0.853 -5.022 16.444 1.00 86.31 81 LEU A O 1
ATOM 641 N N . GLY A 1 82 ? -1.254 -5.200 17.188 1.00 86.50 82 GLY A N 1
ATOM 642 C CA . GLY A 1 82 ? -1.299 -6.656 17.059 1.00 86.50 82 GLY A CA 1
ATOM 643 C C . GLY A 1 82 ? -1.166 -7.108 15.606 1.00 86.50 82 GLY A C 1
ATOM 644 O O . GLY A 1 82 ? -0.405 -8.025 15.314 1.00 86.50 82 GLY A O 1
ATOM 645 N N . ILE A 1 83 ? -1.829 -6.420 14.674 1.00 89.31 83 ILE A N 1
ATOM 646 C CA . ILE A 1 83 ? -1.688 -6.683 13.239 1.00 89.31 83 ILE A CA 1
ATOM 647 C C . ILE A 1 83 ? -0.241 -6.465 12.794 1.00 89.31 83 ILE A C 1
ATOM 649 O O . ILE A 1 83 ? 0.326 -7.313 12.108 1.00 89.31 83 ILE A O 1
ATOM 653 N N . TYR A 1 84 ? 0.387 -5.379 13.243 1.00 87.38 84 TYR A N 1
ATOM 654 C CA . TYR A 1 84 ? 1.793 -5.105 12.979 1.00 87.38 84 TYR A CA 1
ATOM 655 C C . TYR A 1 84 ? 2.726 -6.185 13.552 1.00 87.38 84 TYR A C 1
ATOM 657 O O . TYR A 1 84 ? 3.702 -6.540 12.905 1.00 87.38 84 TYR A O 1
ATOM 665 N N . GLY A 1 85 ? 2.427 -6.780 14.705 1.00 88.31 85 GLY A N 1
ATOM 666 C CA . GLY A 1 85 ? 3.226 -7.892 15.232 1.00 88.31 85 GLY A CA 1
ATOM 667 C C . GLY A 1 85 ? 3.033 -9.200 14.455 1.00 88.31 85 GLY A C 1
ATOM 668 O O . GLY A 1 85 ? 3.998 -9.864 14.082 1.00 88.31 85 GLY A O 1
ATOM 669 N N . PHE A 1 86 ? 1.781 -9.575 14.185 1.00 92.62 86 PHE A N 1
ATOM 670 C CA . PHE A 1 86 ? 1.456 -10.893 13.633 1.00 92.62 86 PHE A CA 1
ATOM 671 C C . PHE A 1 86 ? 1.625 -11.001 12.115 1.00 92.62 86 PHE A C 1
ATOM 673 O O . PHE A 1 86 ? 1.868 -12.107 11.627 1.00 92.62 86 PHE A O 1
ATOM 680 N N . HIS A 1 87 ? 1.542 -9.897 11.362 1.00 93.88 87 HIS A N 1
ATOM 681 C CA . HIS A 1 87 ? 1.543 -9.966 9.896 1.00 93.88 87 HIS A CA 1
ATOM 682 C C . HIS A 1 87 ? 2.780 -10.682 9.335 1.00 93.88 87 HIS A C 1
ATOM 684 O O . HIS A 1 87 ? 2.652 -11.504 8.431 1.00 93.88 87 HIS A O 1
ATOM 690 N N . ALA A 1 88 ? 3.962 -10.433 9.907 1.00 92.81 88 ALA A N 1
ATOM 691 C CA . ALA A 1 88 ? 5.209 -11.050 9.467 1.00 92.81 88 ALA A CA 1
ATOM 692 C C . ALA A 1 88 ? 5.192 -12.578 9.640 1.00 92.81 88 ALA A C 1
ATOM 694 O O . ALA A 1 88 ? 5.630 -13.301 8.746 1.00 92.81 88 ALA A O 1
ATOM 695 N N . LEU A 1 89 ? 4.629 -13.078 10.747 1.00 93.00 89 LEU A N 1
ATOM 696 C CA . LEU A 1 89 ? 4.505 -14.515 11.010 1.00 93.00 89 LEU A CA 1
ATOM 697 C C . LEU A 1 89 ? 3.551 -15.186 10.022 1.00 93.00 89 LEU A C 1
ATOM 699 O O . LEU A 1 89 ? 3.845 -16.269 9.524 1.00 93.00 89 LEU A O 1
ATOM 703 N N . ILE A 1 90 ? 2.428 -14.537 9.707 1.00 92.31 90 ILE A N 1
ATOM 704 C CA . ILE A 1 90 ? 1.444 -15.086 8.767 1.00 92.31 90 ILE A CA 1
ATOM 705 C C . ILE A 1 90 ? 1.994 -15.090 7.349 1.00 92.31 90 ILE A C 1
ATOM 707 O O . ILE A 1 90 ? 1.879 -16.101 6.662 1.00 92.31 90 ILE A O 1
ATOM 711 N N . ILE A 1 91 ? 2.637 -14.000 6.921 1.00 92.19 91 ILE A N 1
ATOM 712 C CA . ILE A 1 91 ? 3.303 -1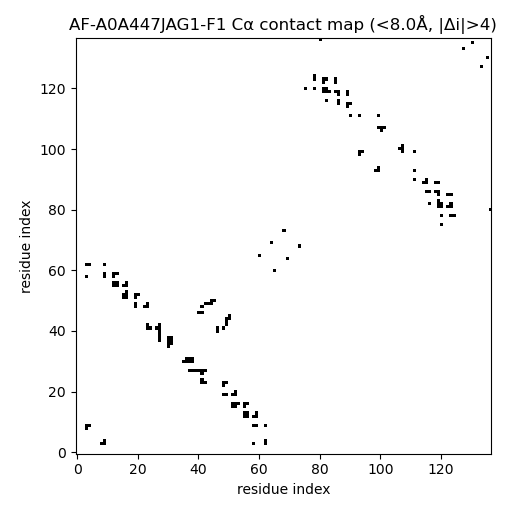3.957 5.618 1.00 92.19 91 ILE A CA 1
ATOM 713 C C . ILE A 1 91 ? 4.361 -15.056 5.554 1.00 92.19 91 ILE A C 1
ATOM 715 O O . ILE A 1 91 ? 4.378 -15.815 4.591 1.00 92.19 91 ILE A O 1
ATOM 719 N N . HIS A 1 92 ? 5.199 -15.201 6.584 1.00 93.44 92 HIS A N 1
ATOM 720 C CA . HIS A 1 92 ? 6.203 -16.260 6.619 1.00 93.44 92 HIS A CA 1
ATOM 721 C C . HIS A 1 92 ? 5.568 -17.655 6.520 1.00 93.44 92 HIS A C 1
ATOM 723 O O . HIS A 1 92 ? 5.997 -18.462 5.702 1.00 93.44 92 HIS A O 1
ATOM 729 N N . ALA A 1 93 ? 4.498 -17.924 7.270 1.00 92.62 93 ALA A N 1
ATOM 730 C CA . ALA A 1 93 ? 3.780 -19.193 7.199 1.00 92.62 93 ALA A CA 1
ATOM 731 C C . ALA A 1 93 ? 3.168 -19.448 5.809 1.00 92.62 93 ALA A C 1
ATOM 733 O O . ALA A 1 93 ? 3.304 -20.550 5.281 1.00 92.62 93 ALA A O 1
ATOM 734 N N . LEU A 1 94 ? 2.536 -18.445 5.190 1.00 91.62 94 LEU A N 1
ATOM 735 C CA . LEU A 1 94 ? 1.972 -18.552 3.839 1.00 91.62 94 LEU A CA 1
ATOM 736 C C . LEU A 1 94 ? 3.056 -18.881 2.804 1.00 91.62 94 LEU A C 1
ATOM 738 O O . LEU A 1 94 ? 2.866 -19.780 1.983 1.00 91.62 94 LEU A O 1
ATOM 742 N N . ARG A 1 95 ? 4.199 -18.186 2.878 1.00 90.38 95 ARG A N 1
ATOM 743 C CA . ARG A 1 95 ? 5.337 -18.363 1.965 1.00 90.38 95 ARG A CA 1
ATOM 744 C C . ARG A 1 95 ? 5.989 -19.744 2.148 1.00 90.38 95 ARG A C 1
ATOM 746 O O . ARG A 1 95 ? 6.186 -20.462 1.172 1.00 90.38 95 ARG A O 1
ATOM 753 N N . THR A 1 96 ? 6.229 -20.180 3.388 1.00 90.94 96 THR A N 1
ATOM 754 C CA . THR A 1 96 ? 6.844 -21.489 3.689 1.00 90.94 96 THR A CA 1
ATOM 755 C C . THR A 1 96 ? 5.959 -22.675 3.287 1.00 90.94 96 THR A C 1
ATOM 757 O O . THR A 1 96 ? 6.475 -23.705 2.866 1.00 90.94 96 THR A O 1
ATOM 760 N N . ASN A 1 97 ? 4.631 -22.535 3.356 1.00 88.81 97 ASN A N 1
ATOM 761 C CA . ASN A 1 97 ? 3.690 -23.588 2.944 1.00 88.81 97 ASN A CA 1
ATOM 762 C C . ASN A 1 97 ? 3.345 -23.556 1.443 1.00 88.81 97 ASN A C 1
ATOM 764 O O . ASN A 1 97 ? 2.488 -24.315 0.994 1.00 88.81 97 ASN A O 1
ATOM 768 N N . GLY A 1 98 ? 3.978 -22.679 0.656 1.00 85.56 98 GLY A N 1
ATOM 769 C CA . GLY A 1 98 ? 3.745 -22.593 -0.786 1.00 85.56 98 GLY A CA 1
ATOM 770 C C . GLY A 1 98 ? 2.345 -22.106 -1.169 1.00 85.56 98 GLY A C 1
ATOM 771 O O . GLY A 1 98 ? 1.908 -22.348 -2.292 1.00 85.56 98 GLY A O 1
ATOM 772 N N . LEU A 1 99 ? 1.645 -21.399 -0.275 1.00 82.62 99 LEU A N 1
ATOM 773 C CA . LEU A 1 99 ? 0.299 -20.850 -0.506 1.00 82.62 99 LEU A CA 1
ATOM 774 C C . LEU A 1 99 ? 0.338 -19.548 -1.325 1.00 82.62 99 LEU A C 1
ATOM 776 O O . LEU A 1 99 ? -0.407 -18.604 -1.060 1.00 82.62 99 LEU A O 1
ATOM 780 N N . GLU A 1 100 ? 1.234 -19.504 -2.308 1.00 82.75 100 GLU A N 1
ATOM 781 C CA . GLU A 1 100 ? 1.487 -18.363 -3.176 1.00 82.75 100 GLU A CA 1
ATOM 782 C C . GLU A 1 100 ? 0.945 -18.621 -4.577 1.00 82.75 100 GLU A C 1
ATOM 784 O O . GLU A 1 100 ? 1.199 -19.653 -5.203 1.00 82.75 100 GLU A O 1
ATOM 789 N N . LEU A 1 101 ? 0.276 -17.624 -5.134 1.00 83.12 101 LEU A N 1
ATOM 790 C CA . LEU A 1 101 ? -0.259 -17.659 -6.486 1.00 83.12 101 LEU A CA 1
ATOM 791 C C . LEU A 1 101 ? 0.759 -17.052 -7.456 1.00 83.12 101 LEU A C 1
ATOM 793 O O . LEU A 1 101 ? 0.484 -16.062 -8.130 1.00 83.12 101 LEU A O 1
ATOM 797 N N . LYS A 1 102 ? 1.943 -17.674 -7.578 1.00 79.94 102 LYS A N 1
ATOM 798 C CA . LYS A 1 102 ? 3.053 -17.175 -8.427 1.00 79.94 102 LYS A CA 1
ATOM 799 C C . LYS A 1 102 ? 2.654 -16.920 -9.883 1.00 79.94 102 LYS A C 1
ATOM 801 O O . LYS A 1 102 ? 3.207 -16.047 -10.544 1.00 79.94 102 LYS A O 1
ATOM 806 N N . ARG A 1 103 ? 1.679 -17.681 -10.384 1.00 84.44 103 ARG A N 1
ATOM 807 C CA . ARG A 1 103 ? 1.169 -17.566 -11.757 1.00 84.44 103 ARG A CA 1
ATOM 808 C C . ARG A 1 103 ? 0.304 -16.316 -11.977 1.00 84.44 103 ARG A C 1
ATOM 810 O O . ARG A 1 103 ? 0.155 -15.892 -13.117 1.00 84.44 103 ARG A O 1
ATOM 817 N N . TRP A 1 104 ? -0.243 -15.726 -10.913 1.00 88.38 104 TRP A N 1
ATOM 818 C CA . TRP A 1 104 ? -1.152 -14.579 -10.971 1.00 88.38 104 TRP A CA 1
ATOM 819 C C . TRP A 1 104 ? -0.754 -13.525 -9.927 1.00 88.38 104 TRP A C 1
ATOM 821 O O . TRP A 1 104 ? -1.407 -13.422 -8.889 1.00 88.38 104 TRP A O 1
ATOM 831 N N . PRO A 1 105 ? 0.280 -12.702 -10.189 1.00 87.62 105 PRO A N 1
ATOM 832 C CA . PRO A 1 105 ? 0.799 -11.750 -9.205 1.00 87.62 105 PRO A CA 1
ATOM 833 C C . PRO A 1 105 ? -0.247 -10.790 -8.606 1.00 87.62 105 PRO A C 1
ATOM 835 O O . PRO A 1 105 ? -0.230 -10.597 -7.393 1.00 87.62 105 PRO A O 1
ATOM 838 N N . PRO A 1 106 ? -1.208 -10.226 -9.373 1.00 90.56 106 PRO A N 1
ATOM 839 C CA . PRO A 1 106 ? -2.257 -9.391 -8.781 1.00 90.56 106 PRO A CA 1
ATOM 840 C C . PRO A 1 106 ? -3.148 -10.158 -7.798 1.00 90.56 106 PRO A C 1
ATOM 842 O O . PRO A 1 106 ? -3.564 -9.611 -6.779 1.00 90.56 106 PRO A O 1
ATOM 845 N N . LEU A 1 107 ? -3.424 -11.431 -8.091 1.00 90.19 107 LEU A N 1
ATOM 846 C CA . LEU A 1 107 ? -4.232 -12.288 -7.231 1.00 90.19 107 LEU A CA 1
ATOM 847 C C . LEU A 1 107 ? -3.450 -12.710 -5.982 1.00 90.19 107 LEU A C 1
ATOM 849 O O . LEU A 1 107 ? -4.030 -12.726 -4.903 1.00 90.19 107 LEU A O 1
ATOM 853 N N . ASP A 1 108 ? -2.143 -12.974 -6.110 1.00 90.94 108 ASP A N 1
ATOM 854 C CA . ASP A 1 108 ? -1.252 -13.228 -4.969 1.00 90.94 108 ASP A CA 1
ATOM 855 C C . ASP A 1 108 ? -1.262 -12.054 -3.987 1.00 90.94 108 ASP A C 1
ATOM 857 O O . ASP A 1 108 ? -1.414 -12.263 -2.788 1.00 90.94 108 ASP A O 1
ATOM 861 N N . ILE A 1 109 ? -1.184 -10.814 -4.488 1.00 90.56 109 ILE A N 1
ATOM 862 C CA . ILE A 1 109 ? -1.229 -9.609 -3.647 1.00 90.56 109 ILE A CA 1
ATOM 863 C C . ILE A 1 109 ? -2.536 -9.554 -2.852 1.00 90.56 109 ILE A C 1
ATOM 865 O O . ILE A 1 109 ? -2.502 -9.378 -1.635 1.00 90.56 109 ILE A O 1
ATOM 869 N N . VAL A 1 110 ? -3.683 -9.722 -3.520 1.00 93.12 110 VAL A N 1
ATOM 870 C CA . VAL A 1 110 ? -4.998 -9.681 -2.858 1.00 93.12 110 VAL A CA 1
ATOM 871 C C . VAL A 1 110 ? -5.133 -10.818 -1.846 1.00 93.12 110 VAL A C 1
ATOM 873 O O . VAL A 1 110 ? -5.586 -10.586 -0.726 1.00 93.12 110 VAL A O 1
ATOM 876 N N . TRP A 1 111 ? -4.708 -12.026 -2.216 1.00 92.62 111 TRP A N 1
ATOM 877 C CA . TRP A 1 111 ? -4.764 -13.213 -1.369 1.00 92.62 111 TRP A CA 1
ATOM 878 C C . TRP A 1 111 ? -3.905 -13.067 -0.113 1.00 92.62 111 TRP A C 1
ATOM 880 O O . TRP A 1 111 ? -4.423 -13.171 0.999 1.00 92.62 111 TRP A O 1
ATOM 890 N N . VAL A 1 112 ? -2.612 -12.776 -0.276 1.00 93.19 112 VAL A N 1
ATOM 891 C CA . VAL A 1 112 ? -1.668 -12.646 0.840 1.00 93.19 112 VAL A CA 1
ATOM 892 C C . VAL A 1 112 ? -2.082 -11.494 1.743 1.00 93.19 112 VAL A C 1
ATOM 894 O O . VAL A 1 112 ? -2.081 -11.659 2.961 1.00 93.19 112 VAL A O 1
ATOM 897 N N . PHE A 1 113 ? -2.495 -10.355 1.181 1.00 92.94 113 PHE A N 1
ATOM 898 C CA . PHE A 1 113 ? -2.992 -9.232 1.971 1.00 92.94 113 PHE A CA 1
ATOM 899 C C . PHE A 1 113 ? -4.225 -9.617 2.794 1.00 92.94 113 PHE A C 1
ATOM 901 O O . PHE A 1 113 ? -4.231 -9.413 4.007 1.00 92.94 113 PHE A O 1
ATOM 908 N N . ALA A 1 114 ? -5.245 -10.210 2.166 1.00 93.38 114 ALA A N 1
ATOM 909 C CA . ALA A 1 114 ? -6.477 -10.593 2.848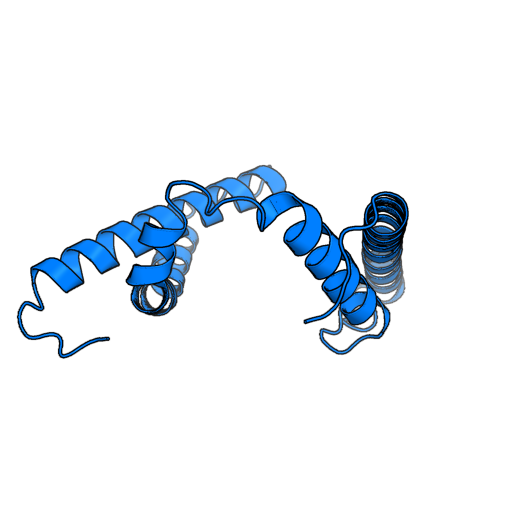 1.00 93.38 114 ALA A CA 1
ATOM 910 C C . ALA A 1 114 ? -6.215 -11.635 3.943 1.00 93.38 114 ALA A C 1
ATOM 912 O O . ALA A 1 114 ? -6.605 -11.429 5.091 1.00 93.38 114 ALA A O 1
ATOM 913 N N . ALA A 1 115 ? -5.489 -12.709 3.622 1.00 94.25 115 ALA A N 1
ATOM 914 C CA . ALA A 1 115 ? -5.143 -13.756 4.578 1.00 94.25 115 ALA A CA 1
ATOM 915 C C . ALA A 1 115 ? -4.340 -13.199 5.764 1.00 94.25 115 ALA A C 1
ATOM 917 O O . ALA A 1 115 ? -4.628 -13.515 6.920 1.00 94.25 115 ALA A O 1
ATOM 918 N N . THR A 1 116 ? -3.381 -12.314 5.490 1.00 94.56 116 THR A N 1
ATOM 919 C CA . THR A 1 116 ? -2.544 -11.689 6.517 1.00 94.56 116 THR A CA 1
ATOM 920 C C . THR A 1 116 ? -3.348 -10.752 7.409 1.00 94.56 116 THR A C 1
ATOM 922 O O . THR A 1 116 ? -3.255 -10.859 8.631 1.00 94.56 116 THR A O 1
ATOM 925 N N . VAL A 1 117 ? -4.161 -9.857 6.843 1.00 93.12 117 VAL A N 1
ATOM 926 C CA . VAL A 1 117 ? -4.985 -8.922 7.624 1.00 93.12 117 VAL A CA 1
ATOM 927 C C . VAL A 1 117 ? -6.005 -9.680 8.464 1.00 93.12 117 VAL A C 1
ATOM 929 O O . VAL A 1 117 ? -6.101 -9.433 9.665 1.00 93.12 117 VAL A O 1
ATOM 932 N N . THR A 1 118 ? -6.730 -10.631 7.872 1.00 93.38 118 THR A N 1
ATOM 933 C CA . THR A 1 118 ? -7.744 -11.415 8.584 1.00 93.38 118 THR A CA 1
ATOM 934 C C . THR A 1 118 ? -7.117 -12.257 9.686 1.00 93.38 118 THR A C 1
ATOM 936 O O . THR A 1 118 ? -7.569 -12.194 10.828 1.00 93.38 118 THR A O 1
ATOM 939 N N . GLY A 1 119 ? -6.056 -13.006 9.385 1.00 94.00 119 GLY A N 1
ATOM 940 C CA . GLY A 1 119 ? -5.400 -13.841 10.385 1.00 94.00 119 GLY A CA 1
ATOM 941 C C . GLY A 1 119 ? -4.780 -13.013 11.512 1.00 94.00 119 GLY A C 1
ATOM 942 O O . GLY A 1 119 ? -4.943 -13.354 12.682 1.00 94.00 119 GLY A O 1
ATOM 943 N N . SER A 1 120 ? -4.152 -11.878 11.191 1.00 93.25 120 SER A N 1
ATOM 944 C CA . SER A 1 120 ? -3.527 -11.025 12.209 1.00 93.25 120 SER A CA 1
ATOM 945 C C . SER A 1 120 ? -4.571 -10.338 13.085 1.00 93.25 120 SER A C 1
ATOM 947 O O . SER A 1 120 ? -4.373 -10.203 14.291 1.00 93.25 120 SER A O 1
ATOM 949 N N . LEU A 1 121 ? -5.706 -9.944 12.502 1.00 92.19 121 LEU A N 1
ATOM 950 C CA . LEU A 1 121 ? -6.832 -9.386 13.241 1.00 92.19 121 LEU A CA 1
ATOM 951 C C . LEU A 1 121 ? -7.433 -10.427 14.197 1.00 92.19 121 LEU A C 1
ATOM 953 O O . LEU A 1 121 ? -7.646 -10.114 15.365 1.00 92.19 121 LEU A O 1
ATOM 957 N N . LEU A 1 122 ? -7.650 -11.664 13.737 1.00 92.31 122 LEU A N 1
ATOM 958 C CA . LEU A 1 122 ? -8.169 -12.753 14.574 1.00 92.31 122 LEU A CA 1
ATOM 959 C C . LEU A 1 122 ? -7.220 -13.094 15.728 1.00 92.31 122 LEU A C 1
ATOM 961 O O . LEU A 1 122 ? -7.664 -13.218 16.869 1.00 92.31 122 LEU A O 1
ATOM 965 N N . LEU A 1 123 ? -5.918 -13.200 15.451 1.00 91.31 123 LEU A N 1
ATOM 966 C CA . LEU A 1 123 ? -4.904 -13.438 16.480 1.00 91.31 123 LEU A CA 1
ATOM 967 C C . LEU A 1 123 ? -4.836 -12.281 17.477 1.00 91.31 123 LEU A C 1
ATOM 969 O O . LEU A 1 123 ? -4.774 -12.514 18.681 1.00 91.31 123 LEU A O 1
ATOM 973 N N . SER A 1 124 ? -4.913 -11.038 17.000 1.00 89.75 124 SER A N 1
ATOM 974 C CA . SER A 1 124 ? -4.927 -9.865 17.871 1.00 89.75 124 SER A CA 1
ATOM 975 C C . SER A 1 124 ? -6.172 -9.824 18.764 1.00 89.75 124 SER A C 1
ATOM 977 O O . SER A 1 124 ? -6.049 -9.559 19.958 1.00 89.75 124 SER A O 1
ATOM 979 N N . MET A 1 125 ? -7.351 -10.162 18.236 1.00 88.69 125 MET A N 1
ATOM 980 C CA . MET A 1 125 ? -8.580 -10.283 19.030 1.00 88.69 125 MET A CA 1
ATOM 981 C C . MET A 1 125 ? -8.489 -11.403 20.073 1.00 88.69 125 MET A C 1
ATOM 983 O O . MET A 1 125 ? -8.932 -11.230 21.210 1.00 88.69 125 MET A O 1
ATOM 987 N N . LEU A 1 126 ? -7.917 -12.554 19.703 1.00 88.25 126 LEU A N 1
ATOM 988 C CA . LEU A 1 126 ? -7.714 -13.675 20.620 1.00 88.25 126 LEU A CA 1
ATOM 989 C C . LEU A 1 126 ? -6.748 -13.293 21.745 1.00 88.25 126 LEU A C 1
ATOM 991 O O . LEU A 1 126 ? -7.033 -13.561 22.911 1.00 88.25 126 LEU A O 1
ATOM 995 N N . LEU A 1 127 ? -5.652 -12.611 21.405 1.00 86.50 127 LEU A N 1
ATOM 996 C CA . LEU A 1 127 ? -4.685 -12.110 22.373 1.00 86.50 127 LEU A CA 1
ATOM 997 C C . LEU A 1 127 ? -5.344 -11.142 23.357 1.00 86.50 127 LEU A C 1
ATOM 999 O O . LEU A 1 127 ? -5.206 -11.337 24.557 1.00 86.50 127 LEU A O 1
ATOM 1003 N N . GLN A 1 128 ? -6.125 -10.165 22.883 1.00 81.56 128 GLN A N 1
ATOM 1004 C CA . GLN A 1 128 ? -6.845 -9.234 23.763 1.00 81.56 128 GLN A CA 1
ATOM 1005 C C . GLN A 1 128 ? -7.877 -9.933 24.661 1.00 81.56 128 GLN A C 1
ATOM 1007 O O . GLN A 1 128 ? -8.137 -9.491 25.779 1.00 81.56 128 GLN A O 1
ATOM 1012 N N . ARG A 1 129 ? -8.466 -11.045 24.202 1.00 80.81 129 ARG A N 1
ATOM 1013 C CA . ARG A 1 129 ? -9.390 -11.846 25.019 1.00 80.81 129 ARG A CA 1
ATOM 1014 C C . ARG A 1 129 ? -8.676 -12.583 26.157 1.00 80.81 129 ARG A C 1
ATOM 1016 O O . ARG A 1 129 ? -9.285 -12.802 27.207 1.00 80.81 129 ARG A O 1
ATOM 1023 N N . ILE A 1 130 ? -7.418 -12.969 25.945 1.00 81.81 130 ILE A N 1
ATOM 1024 C CA . ILE A 1 130 ? -6.571 -13.651 26.932 1.00 81.81 130 ILE A CA 1
ATOM 1025 C C . ILE A 1 130 ? -5.902 -12.626 27.863 1.00 81.81 130 ILE A C 1
ATOM 1027 O O . ILE A 1 130 ? -5.922 -12.799 29.082 1.00 81.81 130 ILE A O 1
ATOM 1031 N N . ASP A 1 131 ? -5.394 -11.517 27.320 1.00 75.25 131 ASP A N 1
ATOM 1032 C CA . ASP A 1 131 ? -4.779 -10.415 28.064 1.00 75.25 131 ASP A CA 1
ATOM 1033 C C . ASP A 1 131 ? -5.831 -9.464 28.662 1.00 75.25 131 ASP A C 1
ATOM 1035 O O . ASP A 1 131 ? -5.949 -8.286 28.322 1.00 75.25 131 ASP A O 1
ATOM 1039 N N . LYS A 1 132 ? -6.596 -9.976 29.633 1.00 64.38 132 LYS A N 1
ATOM 1040 C CA . LYS A 1 132 ? -7.573 -9.177 30.395 1.00 64.38 132 LYS A CA 1
ATOM 1041 C C . LYS A 1 132 ? -6.938 -8.045 31.212 1.00 64.38 132 LYS A C 1
ATOM 1043 O O . LYS A 1 132 ? -7.666 -7.190 31.713 1.00 64.38 132 LYS A O 1
ATOM 1048 N N . ARG A 1 133 ? -5.611 -8.049 31.393 1.00 68.06 133 ARG A N 1
ATOM 1049 C CA . ARG A 1 133 ? -4.883 -7.063 32.202 1.00 68.06 133 ARG A CA 1
ATOM 1050 C C . ARG A 1 133 ? -4.207 -5.962 31.364 1.00 68.06 133 ARG A C 1
ATOM 1052 O O . ARG A 1 133 ? -3.623 -5.075 31.975 1.00 68.06 133 ARG A O 1
ATOM 1059 N N . LYS A 1 134 ? -4.336 -5.970 30.026 1.00 63.09 134 LYS A N 1
ATOM 1060 C CA . LYS A 1 134 ? -3.806 -4.947 29.094 1.00 63.09 134 LYS A CA 1
ATOM 1061 C C . LYS A 1 134 ? -2.298 -4.693 29.231 1.00 63.09 134 LYS A C 1
ATOM 1063 O O . LYS A 1 134 ? -1.862 -3.545 29.288 1.00 63.09 134 LYS A O 1
ATOM 1068 N N . TRP A 1 135 ? -1.497 -5.750 29.305 1.00 59.19 135 TRP A N 1
ATOM 1069 C CA . TRP A 1 135 ? -0.035 -5.618 29.329 1.00 59.19 135 TRP A CA 1
ATOM 1070 C C . TRP A 1 135 ? 0.511 -5.263 27.943 1.00 59.19 135 TRP A C 1
ATOM 1072 O O . TRP A 1 135 ? 1.595 -4.696 27.831 1.00 59.19 135 TRP A O 1
ATOM 1082 N N . VAL A 1 136 ? -0.266 -5.547 26.897 1.00 55.53 136 VAL A N 1
ATOM 1083 C CA . VAL A 1 136 ? 0.049 -5.216 25.509 1.00 55.53 136 VAL A CA 1
ATOM 1084 C C . VAL A 1 136 ? -0.989 -4.207 24.996 1.00 55.53 136 VAL A C 1
ATOM 1086 O O . VAL A 1 136 ? -2.184 -4.508 24.967 1.00 55.53 136 VAL A O 1
ATOM 1089 N N . SER A 1 137 ? -0.540 -2.982 24.680 1.00 51.38 137 SER A N 1
ATOM 1090 C CA . SER A 1 137 ? -1.375 -1.893 24.120 1.00 51.38 137 SER A CA 1
ATOM 1091 C C . SER A 1 137 ? -1.671 -2.057 22.635 1.00 51.38 137 SER A C 1
ATOM 1093 O O . SER A 1 137 ? -0.896 -2.750 21.949 1.00 51.38 137 SER A O 1
#

Mean predicted aligned error: 7.93 Å

Secondary structure (DSSP, 8-state):
------HHHHHHHHHHHHHHHHHHHHHHHHHHHHHSS--TTTT-TTSHHHHHHHHHHHHHHHHHHTTSPPTTHHHHHHTHHHHHHHHHHHHHHHHHTT---TT-HHHHHHHHHHHHHHHHHHHHHHHHHH-TT----

pLDDT: mean 85.44, std 9.1, range [51.38, 95.44]

Solvent-accessible surface area (backbone atoms only — not comparable to full-atom values): 7617 Å² total; per-residue (Å²): 132,86,90,59,80,46,69,67,55,37,51,49,24,48,51,49,23,54,52,29,50,49,51,32,54,50,46,32,52,48,42,26,69,74,69,74,42,89,52,56,81,48,68,30,79,89,28,72,55,44,47,52,24,50,54,20,47,50,50,33,47,52,62,68,53,66,82,53,86,59,87,64,52,67,59,53,62,75,32,43,59,38,28,66,64,36,30,61,57,44,48,49,51,38,58,75,71,61,75,63,43,81,92,40,60,74,57,30,53,54,48,53,49,50,52,24,53,52,51,13,45,52,52,30,53,52,47,54,69,68,45,79,80,60,88,70,118

Foldseek 3Di:
DDDLQDPVSLVVLVVLLVVLVVCLVVVQVVCCVVVVDGDCQSVPCPDPSVVSNVVSVVSNCCNPVVPDPDPPPVLLVVLVVLLVVQLVVLLVVCVVVVVAPVVDVVVRVVVSVVSSSVVSSVVSVVVCVVPVVCPDD

Organism: NCBI:txid1962639

Radius of gyration: 19.29 Å; Cα contacts (8 Å, |Δi|>4): 98; chains: 1; bounding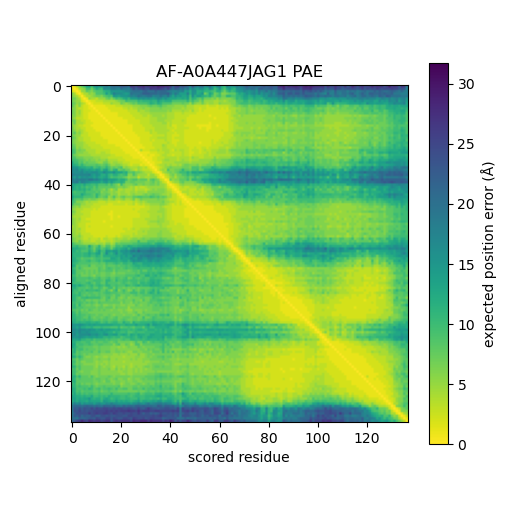 box: 38×47×51 Å